Protein AF-A0A9Q8T3I8-F1 (afdb_monomer_lite)

Organism: NCBI:txid145971

Radius of gyration: 22.79 Å; chains: 1; bounding box: 42×58×59 Å

pLDDT: mean 78.77, std 15.05, range [40.0, 94.69]

Sequence (94 aa):
SESEFIIYSNIIYYLLIKNKRVIRSILVLEVYNIVNGINFSYVILITLRKITNQISFLFILIVIYTDSYLLYKYLIKLGTIKEKRLIINIIALR

Secondary structure (DSSP, 8-state):
--------SSHHHHHHHHHHHHHHHHHHHHHHHHHHHHHHHHHHHHHHHHHHHHHT---PPP------HHHHHHHHT-SSHHHHHHHHHHHHT-

Structure (mmCIF, N/CA/C/O backbone):
data_AF-A0A9Q8T3I8-F1
#
_entry.id   AF-A0A9Q8T3I8-F1
#
loop_
_atom_site.group_PDB
_atom_site.id
_atom_site.type_symbol
_atom_site.label_atom_id
_atom_site.label_alt_id
_atom_site.label_comp_id
_atom_site.label_asym_id
_atom_site.label_entity_id
_atom_site.label_seq_id
_atom_site.pdbx_PDB_ins_code
_atom_site.Cartn_x
_atom_site.Cartn_y
_atom_site.Cartn_z
_atom_site.occupancy
_atom_site.B_iso_or_equiv
_atom_site.auth_seq_id
_atom_site.auth_comp_id
_atom_site.auth_asym_id
_atom_site.auth_atom_id
_atom_site.pdbx_PDB_model_num
ATOM 1 N N . SER A 1 1 ? 20.895 -45.877 -31.625 1.00 40.00 1 SER A N 1
ATOM 2 C CA . SER A 1 1 ? 21.009 -44.585 -32.327 1.00 40.00 1 SER A CA 1
ATOM 3 C C . SER A 1 1 ? 20.212 -43.558 -31.547 1.00 40.00 1 SER A C 1
ATOM 5 O O . SER A 1 1 ? 18.992 -43.530 -31.654 1.00 40.00 1 SER A O 1
ATOM 7 N N . GLU A 1 2 ? 20.890 -42.808 -30.680 1.00 47.78 2 GLU A N 1
ATOM 8 C CA . GLU A 1 2 ? 20.297 -41.741 -29.867 1.00 47.78 2 GLU A CA 1
ATOM 9 C C . GLU A 1 2 ? 19.888 -40.583 -30.780 1.00 47.78 2 GLU A C 1
ATOM 11 O O . GLU A 1 2 ? 20.719 -39.991 -31.464 1.00 47.78 2 GLU A O 1
ATOM 16 N N . SER A 1 3 ? 18.590 -40.301 -30.850 1.00 46.50 3 SER A N 1
ATOM 17 C CA . SER A 1 3 ? 18.067 -39.154 -31.583 1.00 46.50 3 SER A CA 1
ATOM 18 C C . SER A 1 3 ? 18.167 -37.911 -30.700 1.00 46.50 3 SER A C 1
ATOM 20 O O . SER A 1 3 ? 17.273 -37.645 -29.893 1.00 46.50 3 SER A O 1
ATOM 22 N N . GLU A 1 4 ? 19.262 -37.167 -30.836 1.00 56.69 4 GLU A N 1
ATOM 23 C CA . GLU A 1 4 ? 19.352 -35.792 -30.346 1.00 56.69 4 GLU A CA 1
ATOM 24 C C . GLU A 1 4 ? 18.337 -34.915 -31.088 1.00 56.69 4 GLU A C 1
ATOM 26 O O . GLU A 1 4 ? 18.300 -34.881 -32.319 1.00 56.69 4 GLU A O 1
ATOM 31 N N . PHE A 1 5 ? 17.520 -34.174 -30.339 1.00 51.59 5 PHE A N 1
ATOM 32 C CA . PHE A 1 5 ? 16.650 -33.147 -30.903 1.00 51.59 5 PHE A CA 1
ATOM 33 C C . PHE A 1 5 ? 17.183 -31.765 -30.537 1.00 51.59 5 PHE A C 1
ATOM 35 O O . PHE A 1 5 ? 17.189 -31.363 -29.374 1.00 51.59 5 PHE A O 1
ATOM 42 N N . ILE A 1 6 ? 17.613 -31.025 -31.559 1.00 54.19 6 ILE A N 1
ATOM 43 C CA . ILE A 1 6 ? 18.117 -29.660 -31.429 1.00 54.19 6 ILE A CA 1
ATOM 44 C C . ILE A 1 6 ? 16.932 -28.691 -31.451 1.00 54.19 6 ILE A C 1
ATOM 46 O O . ILE A 1 6 ? 16.228 -28.567 -32.454 1.00 54.19 6 ILE A O 1
ATOM 50 N N . ILE A 1 7 ? 16.709 -27.975 -30.347 1.00 58.34 7 ILE A N 1
ATOM 51 C CA . ILE A 1 7 ? 15.664 -26.949 -30.257 1.00 58.34 7 ILE A CA 1
ATOM 52 C C . ILE A 1 7 ? 16.260 -25.591 -30.636 1.00 58.34 7 ILE A C 1
ATOM 54 O O . ILE A 1 7 ? 16.899 -24.922 -29.824 1.00 58.34 7 ILE A O 1
ATOM 58 N N . TYR A 1 8 ? 15.996 -25.141 -31.864 1.00 58.47 8 TYR A N 1
ATOM 59 C CA . TYR A 1 8 ? 16.365 -23.798 -32.312 1.00 58.47 8 TYR A CA 1
ATOM 60 C C . TYR A 1 8 ? 15.310 -22.755 -31.896 1.00 58.47 8 TYR A C 1
ATOM 62 O O . TYR A 1 8 ? 14.294 -22.520 -32.543 1.00 58.47 8 TYR A O 1
ATOM 70 N N . SER A 1 9 ? 15.588 -22.116 -30.763 1.00 53.09 9 SER A N 1
ATOM 71 C CA . SER A 1 9 ? 15.449 -20.670 -30.527 1.00 53.09 9 SER A CA 1
ATOM 72 C C . SER A 1 9 ? 14.097 -19.934 -30.679 1.00 53.09 9 SER A C 1
ATOM 74 O O . SER A 1 9 ? 14.101 -18.705 -30.642 1.00 53.09 9 SER A O 1
ATOM 76 N N . ASN A 1 10 ? 12.935 -20.595 -30.718 1.00 55.25 10 ASN A N 1
ATOM 77 C CA . ASN A 1 10 ? 11.627 -19.893 -30.675 1.00 55.25 10 ASN A CA 1
A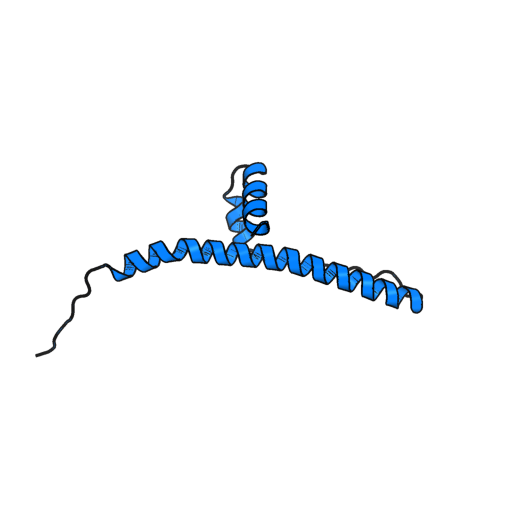TOM 78 C C . ASN A 1 10 ? 10.991 -19.798 -29.269 1.00 55.25 10 ASN A C 1
ATOM 80 O O . ASN A 1 10 ? 10.168 -18.923 -28.991 1.00 55.25 10 ASN A O 1
ATOM 84 N N . ILE A 1 11 ? 11.399 -20.672 -28.346 1.00 54.81 11 ILE A N 1
ATOM 85 C CA . ILE A 1 11 ? 10.765 -20.817 -27.023 1.00 54.81 11 ILE A CA 1
ATOM 86 C C . ILE A 1 11 ? 11.130 -19.653 -26.083 1.00 54.81 11 ILE A C 1
ATOM 88 O O . ILE A 1 11 ? 10.303 -19.194 -25.296 1.00 54.81 11 ILE A O 1
ATOM 92 N N . ILE A 1 12 ? 12.332 -19.093 -26.227 1.00 56.94 12 ILE A N 1
ATOM 93 C CA . ILE A 1 12 ? 12.815 -17.976 -25.400 1.00 56.94 12 ILE A CA 1
ATOM 94 C C . ILE A 1 12 ? 12.169 -16.641 -25.826 1.00 56.94 12 ILE A C 1
ATOM 96 O O . ILE A 1 12 ? 11.857 -15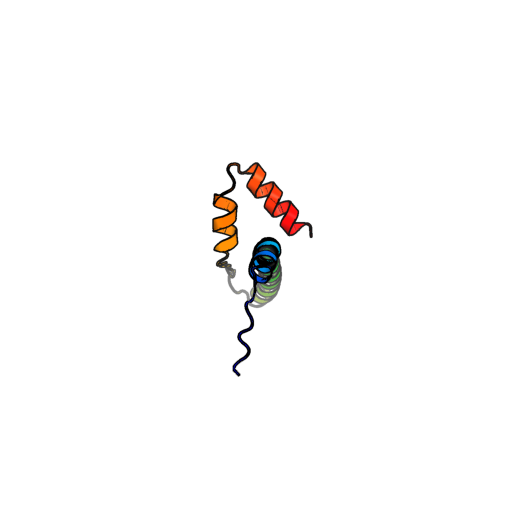.800 -24.982 1.00 56.94 12 ILE A O 1
ATOM 100 N N . TYR A 1 13 ? 11.873 -16.462 -27.118 1.00 48.19 13 TYR A N 1
ATOM 101 C CA . TYR A 1 13 ? 11.236 -15.243 -27.636 1.00 48.19 13 TYR A CA 1
ATOM 102 C C . TYR A 1 13 ? 9.770 -15.103 -27.176 1.00 48.19 13 TYR A C 1
ATOM 104 O O . TYR A 1 13 ? 9.340 -14.021 -26.763 1.00 48.19 13 TYR A O 1
ATOM 112 N N . TYR A 1 14 ? 9.017 -16.210 -27.125 1.00 51.50 14 TYR A N 1
ATOM 113 C CA . TYR A 1 14 ? 7.661 -16.243 -26.557 1.00 51.50 14 TYR A CA 1
ATOM 114 C C . TYR A 1 14 ? 7.636 -15.888 -25.058 1.00 51.50 14 TYR A C 1
ATOM 116 O O . TYR A 1 14 ? 6.760 -15.144 -24.610 1.00 51.50 14 TYR A O 1
ATOM 124 N N . LEU A 1 15 ? 8.622 -16.357 -24.283 1.00 54.41 15 LEU A N 1
ATOM 125 C CA . LEU A 1 15 ? 8.754 -16.068 -22.847 1.00 54.41 15 LEU A CA 1
ATOM 126 C C . LEU A 1 15 ? 8.980 -14.569 -22.558 1.00 54.41 15 LEU A C 1
ATOM 128 O O . LEU A 1 15 ? 8.415 -14.032 -21.603 1.00 54.41 15 LEU A O 1
ATOM 132 N N . LEU A 1 16 ? 9.734 -13.863 -23.408 1.00 47.94 16 LEU A N 1
ATOM 133 C CA . LEU A 1 16 ? 10.031 -12.431 -23.245 1.00 47.94 16 LEU A CA 1
ATOM 134 C C . LEU A 1 16 ? 8.856 -11.515 -23.630 1.00 47.94 16 LEU A C 1
ATOM 136 O O . LEU A 1 16 ? 8.578 -10.542 -22.924 1.00 47.94 16 LEU A O 1
ATOM 140 N N . ILE A 1 17 ? 8.104 -11.845 -24.686 1.00 50.72 17 ILE A N 1
ATOM 141 C CA . ILE A 1 17 ? 6.880 -11.113 -25.074 1.00 50.72 17 ILE A CA 1
ATOM 142 C C . ILE A 1 17 ? 5.756 -11.295 -24.038 1.00 50.72 17 ILE A C 1
ATOM 144 O O . ILE A 1 17 ? 4.967 -10.372 -23.809 1.00 50.72 17 ILE A O 1
ATOM 148 N N . LYS A 1 18 ? 5.719 -12.432 -23.329 1.00 49.47 18 LYS A N 1
ATOM 149 C CA . LYS A 1 18 ? 4.779 -12.686 -22.221 1.00 49.47 18 LYS A CA 1
ATOM 150 C C . LYS A 1 18 ? 5.068 -11.858 -20.958 1.00 49.47 18 LYS A C 1
ATOM 152 O O . LYS A 1 18 ? 4.132 -11.506 -20.240 1.00 49.47 18 LYS A O 1
ATOM 157 N N . ASN A 1 19 ? 6.321 -11.489 -20.689 1.00 59.09 19 ASN A N 1
ATOM 158 C CA . ASN A 1 19 ? 6.728 -10.981 -19.371 1.00 59.09 19 ASN A CA 1
ATOM 159 C C . ASN A 1 19 ? 6.329 -9.521 -19.059 1.00 59.09 19 ASN A C 1
ATOM 161 O O . ASN A 1 19 ? 6.178 -9.162 -17.892 1.00 59.09 19 ASN A O 1
ATOM 165 N N . LYS A 1 20 ? 6.054 -8.670 -20.062 1.00 61.84 20 LYS A N 1
ATOM 166 C CA . LYS A 1 20 ? 5.549 -7.295 -19.817 1.00 61.84 20 LYS A CA 1
ATOM 167 C C . LYS A 1 20 ? 4.123 -7.279 -19.258 1.00 61.84 20 LYS A C 1
ATOM 169 O O . LYS A 1 20 ? 3.777 -6.410 -18.460 1.00 61.84 20 LYS A O 1
ATOM 174 N N . ARG A 1 21 ? 3.294 -8.245 -19.667 1.00 66.81 21 ARG A N 1
ATOM 175 C CA . ARG A 1 21 ? 1.922 -8.397 -19.159 1.00 66.81 21 ARG A CA 1
ATOM 176 C C . ARG A 1 21 ? 1.923 -8.848 -17.705 1.00 66.81 21 ARG A C 1
ATOM 178 O O . ARG A 1 21 ? 1.159 -8.306 -16.923 1.00 66.81 21 ARG A O 1
ATOM 185 N N . VAL A 1 22 ? 2.816 -9.772 -17.352 1.00 67.69 22 VAL A N 1
ATOM 186 C CA . VAL A 1 22 ? 2.968 -10.278 -15.981 1.00 67.69 22 VAL A CA 1
ATOM 187 C C . VAL A 1 22 ? 3.352 -9.149 -15.026 1.00 67.69 22 VAL A C 1
ATOM 189 O O . VAL A 1 22 ? 2.674 -8.947 -14.026 1.00 67.69 22 VAL A O 1
ATOM 192 N N . ILE A 1 23 ? 4.350 -8.334 -15.383 1.00 69.44 23 ILE A N 1
ATOM 193 C CA . ILE A 1 23 ? 4.749 -7.169 -14.574 1.00 69.44 23 ILE A CA 1
ATOM 194 C C . ILE A 1 23 ? 3.590 -6.174 -14.433 1.00 69.44 23 ILE A C 1
ATOM 196 O O . ILE A 1 23 ? 3.323 -5.695 -13.335 1.00 69.44 23 ILE A O 1
ATOM 200 N N . ARG A 1 24 ? 2.856 -5.892 -15.519 1.00 76.75 24 ARG A N 1
ATOM 201 C CA . ARG A 1 24 ? 1.671 -5.023 -15.461 1.00 76.75 24 ARG A CA 1
ATOM 202 C C . ARG A 1 24 ? 0.587 -5.597 -14.545 1.00 76.75 24 ARG A C 1
ATOM 204 O O . ARG A 1 24 ? 0.009 -4.837 -13.782 1.00 76.75 24 ARG A O 1
ATOM 211 N N . SER A 1 25 ? 0.321 -6.900 -14.594 1.00 81.19 25 SER A N 1
ATOM 212 C CA . SER A 1 25 ? -0.659 -7.551 -13.717 1.00 81.19 25 SER A CA 1
ATOM 213 C C . SER A 1 25 ? -0.248 -7.506 -12.247 1.00 81.19 25 SER A C 1
ATOM 215 O O . SER A 1 25 ? -1.098 -7.266 -11.399 1.00 81.19 25 SER A O 1
ATOM 217 N N . ILE A 1 26 ? 1.042 -7.675 -11.947 1.00 84.44 26 ILE A N 1
ATOM 218 C CA . ILE A 1 26 ? 1.561 -7.565 -10.577 1.00 84.44 26 ILE A CA 1
ATOM 219 C C . ILE A 1 26 ? 1.405 -6.131 -10.054 1.00 84.44 26 ILE A C 1
ATOM 221 O O . ILE A 1 26 ? 0.894 -5.935 -8.959 1.00 84.44 26 ILE A O 1
ATOM 225 N N . LEU A 1 27 ? 1.751 -5.121 -10.859 1.00 85.50 27 LEU A N 1
ATOM 226 C CA . LEU A 1 27 ? 1.560 -3.714 -10.485 1.00 85.50 27 LEU A CA 1
ATOM 227 C C . LEU A 1 27 ? 0.081 -3.366 -10.268 1.00 85.50 27 LEU A C 1
ATOM 229 O O . LEU A 1 27 ? -0.248 -2.640 -9.336 1.00 85.50 27 LEU A O 1
ATOM 233 N N . VAL A 1 28 ? -0.812 -3.895 -11.111 1.00 86.62 28 VAL A N 1
ATOM 234 C CA . VAL A 1 28 ? -2.264 -3.729 -10.944 1.00 86.62 28 VAL A CA 1
ATOM 235 C C . VAL A 1 28 ? -2.732 -4.344 -9.629 1.00 86.62 28 VAL A C 1
ATOM 237 O O . VAL A 1 28 ? -3.482 -3.704 -8.898 1.00 86.62 28 VAL A O 1
ATOM 240 N N . LEU A 1 29 ? -2.260 -5.549 -9.306 1.00 87.56 29 LEU A N 1
ATOM 241 C CA . LEU A 1 29 ? -2.601 -6.229 -8.061 1.00 87.56 29 LEU A CA 1
ATOM 242 C C . LEU A 1 29 ? -2.127 -5.442 -6.833 1.00 87.56 29 LEU A C 1
ATOM 244 O O . LEU A 1 29 ? -2.890 -5.289 -5.885 1.00 87.56 29 LEU A O 1
ATOM 248 N N . GLU A 1 30 ? -0.907 -4.903 -6.853 1.00 89.50 30 GLU A N 1
ATOM 249 C CA . GLU A 1 30 ? -0.392 -4.088 -5.747 1.00 89.50 30 GLU A CA 1
ATOM 250 C C . GLU A 1 30 ? -1.231 -2.819 -5.530 1.00 89.50 30 GLU A C 1
ATOM 252 O O . GLU A 1 30 ? -1.622 -2.543 -4.397 1.00 89.50 30 GLU A O 1
ATOM 257 N N . VAL A 1 31 ? -1.588 -2.082 -6.593 1.00 89.62 31 VAL A N 1
ATOM 258 C CA . VAL A 1 31 ? -2.482 -0.909 -6.467 1.00 89.62 31 VAL A CA 1
ATOM 259 C C . VAL A 1 31 ? -3.852 -1.316 -5.935 1.00 89.62 31 VAL A C 1
ATOM 261 O O . VAL A 1 31 ? -4.376 -0.666 -5.030 1.00 89.62 31 VAL A O 1
ATOM 264 N N . TYR A 1 32 ? -4.425 -2.394 -6.470 1.00 88.88 32 TYR A N 1
ATOM 265 C CA . TYR A 1 32 ? -5.733 -2.881 -6.046 1.00 88.88 32 TYR A CA 1
ATOM 266 C C . TYR A 1 32 ? -5.740 -3.263 -4.563 1.00 88.88 32 TYR A C 1
ATOM 268 O O . TYR A 1 32 ? -6.636 -2.856 -3.828 1.00 88.88 32 TYR A O 1
ATOM 276 N N . ASN A 1 33 ? -4.710 -3.970 -4.098 1.00 88.69 33 ASN A N 1
ATOM 277 C CA . ASN A 1 33 ? -4.572 -4.356 -2.697 1.00 88.69 33 ASN A CA 1
ATOM 278 C C . ASN A 1 33 ? -4.471 -3.139 -1.770 1.00 88.69 33 ASN A C 1
ATOM 280 O O . ASN A 1 33 ? -5.088 -3.146 -0.707 1.00 88.69 33 ASN A O 1
ATOM 284 N N . ILE A 1 34 ? -3.762 -2.079 -2.176 1.00 89.50 34 ILE A N 1
ATOM 285 C CA . ILE A 1 34 ? -3.680 -0.829 -1.403 1.00 89.50 34 ILE A CA 1
ATOM 286 C C . ILE A 1 34 ? -5.065 -0.178 -1.292 1.00 89.50 34 ILE A C 1
ATOM 288 O O . ILE A 1 34 ? -5.507 0.142 -0.189 1.00 89.50 34 ILE A O 1
ATOM 292 N N . VAL A 1 35 ? -5.772 -0.009 -2.415 1.00 89.50 35 VAL A N 1
ATOM 293 C CA . VAL A 1 35 ? -7.109 0.615 -2.434 1.00 89.50 35 VAL A CA 1
ATOM 294 C C . VAL A 1 35 ? -8.099 -0.199 -1.602 1.00 89.50 35 VAL A C 1
ATOM 296 O O . VAL A 1 35 ? -8.824 0.348 -0.771 1.00 89.50 35 VAL A O 1
ATOM 299 N N . ASN A 1 36 ? -8.102 -1.516 -1.785 1.00 89.38 36 ASN A N 1
ATOM 300 C CA . ASN A 1 36 ? -9.004 -2.411 -1.078 1.00 89.38 36 ASN A CA 1
ATOM 301 C C . ASN A 1 36 ? -8.694 -2.453 0.427 1.00 89.38 36 ASN A C 1
ATOM 303 O O . ASN A 1 36 ? -9.606 -2.372 1.247 1.00 89.38 36 ASN A O 1
ATOM 307 N N . GLY A 1 37 ? -7.411 -2.495 0.800 1.00 89.81 37 GLY A N 1
ATOM 308 C CA . GLY A 1 37 ? -6.964 -2.430 2.192 1.00 89.81 37 GLY A CA 1
ATOM 309 C C . GLY A 1 37 ? -7.424 -1.153 2.896 1.00 89.81 37 GLY A C 1
ATOM 310 O O . GLY A 1 37 ? -7.933 -1.220 4.015 1.00 89.81 37 GLY A O 1
ATOM 311 N N . ILE A 1 38 ? -7.342 -0.001 2.220 1.00 89.62 38 ILE A N 1
ATOM 312 C CA . ILE A 1 38 ? -7.869 1.271 2.738 1.00 89.62 38 ILE A CA 1
ATOM 313 C C . ILE A 1 38 ? -9.388 1.195 2.925 1.00 89.62 38 ILE A C 1
ATOM 315 O O . ILE A 1 38 ? -9.884 1.542 3.998 1.00 89.62 38 ILE A O 1
ATOM 319 N N . ASN A 1 39 ? -10.135 0.693 1.941 1.00 91.75 39 ASN A N 1
ATOM 320 C CA . ASN A 1 39 ? -11.593 0.584 2.046 1.00 91.75 39 ASN A CA 1
ATOM 321 C C . ASN A 1 39 ? -12.020 -0.319 3.210 1.00 91.75 39 ASN A C 1
ATOM 323 O O . ASN A 1 39 ? -12.872 0.066 4.011 1.00 91.75 39 ASN A O 1
ATOM 327 N N . PHE A 1 40 ? -11.390 -1.486 3.359 1.00 91.75 40 PHE A N 1
ATOM 328 C CA . PHE A 1 40 ? -11.645 -2.371 4.493 1.00 91.75 40 PHE A CA 1
ATOM 329 C C . PHE A 1 40 ? -11.303 -1.709 5.822 1.00 91.75 40 PHE A C 1
ATOM 331 O O . PHE A 1 40 ? -12.105 -1.761 6.753 1.00 91.75 40 PHE A O 1
ATOM 338 N N . SER A 1 41 ? -10.151 -1.041 5.905 1.00 92.06 41 SER A N 1
ATOM 339 C CA . SER A 1 41 ? -9.742 -0.332 7.119 1.00 92.06 41 SER A CA 1
ATOM 340 C C . SER A 1 41 ? -10.753 0.742 7.524 1.00 92.06 41 SER A C 1
ATOM 342 O O . SER A 1 41 ? -11.041 0.898 8.705 1.00 92.06 41 SER A O 1
ATOM 344 N N . TYR A 1 42 ? -11.349 1.434 6.550 1.00 92.31 42 TYR A N 1
ATOM 345 C CA . TYR A 1 42 ? -12.353 2.462 6.786 1.00 92.31 42 TYR A CA 1
ATOM 346 C C . TYR A 1 42 ? -13.653 1.860 7.319 1.00 92.31 42 TYR A C 1
ATOM 348 O O . TYR A 1 42 ? -14.229 2.370 8.281 1.00 92.31 42 TYR A O 1
ATOM 356 N N . VAL A 1 43 ? -14.088 0.736 6.744 1.00 94.69 43 VAL A N 1
ATOM 357 C CA . VAL A 1 43 ? -15.252 -0.004 7.244 1.00 94.69 43 VAL A CA 1
ATOM 358 C C . VAL A 1 43 ? -15.006 -0.472 8.679 1.00 94.69 43 VAL A C 1
ATOM 360 O O . VAL A 1 43 ? -15.854 -0.235 9.538 1.00 94.69 43 VAL A O 1
ATOM 363 N N . ILE A 1 44 ? -13.836 -1.055 8.957 1.00 92.19 44 ILE A N 1
ATOM 364 C CA . ILE A 1 44 ? -13.429 -1.485 10.304 1.00 92.19 44 ILE A CA 1
ATOM 365 C C . ILE A 1 44 ? -13.388 -0.294 11.268 1.00 92.19 44 ILE A C 1
ATOM 367 O O . ILE A 1 44 ? -13.872 -0.392 12.391 1.00 92.19 44 ILE A O 1
ATOM 371 N N . LEU A 1 45 ? -12.865 0.855 10.839 1.00 91.75 45 LEU A N 1
ATOM 372 C CA . LEU A 1 45 ? -12.818 2.063 11.659 1.00 91.75 45 LEU A CA 1
ATOM 373 C C . LEU A 1 45 ? -14.221 2.512 12.070 1.00 91.75 45 LEU A C 1
ATOM 375 O O . LEU A 1 45 ? -14.455 2.836 13.234 1.00 91.75 45 LEU A O 1
ATOM 379 N N . ILE A 1 46 ? -15.168 2.526 11.129 1.00 91.88 46 ILE A N 1
ATOM 380 C CA . ILE A 1 46 ? -16.553 2.917 11.412 1.00 91.88 46 ILE A CA 1
ATOM 381 C C . ILE A 1 46 ? -17.226 1.910 12.341 1.00 91.88 46 ILE A C 1
ATOM 383 O O . ILE A 1 46 ? -17.930 2.321 13.267 1.00 91.88 46 ILE A O 1
ATOM 387 N N . THR A 1 47 ? -17.055 0.607 12.103 1.00 91.81 47 THR A N 1
ATOM 388 C CA . THR A 1 47 ? -17.676 -0.424 12.946 1.00 91.81 47 THR A CA 1
ATOM 389 C C . THR A 1 47 ? -17.109 -0.386 14.358 1.00 91.81 47 THR A C 1
ATOM 391 O O . THR A 1 47 ? -17.883 -0.358 15.313 1.00 91.81 47 THR A O 1
ATOM 394 N N . LEU A 1 48 ? -15.788 -0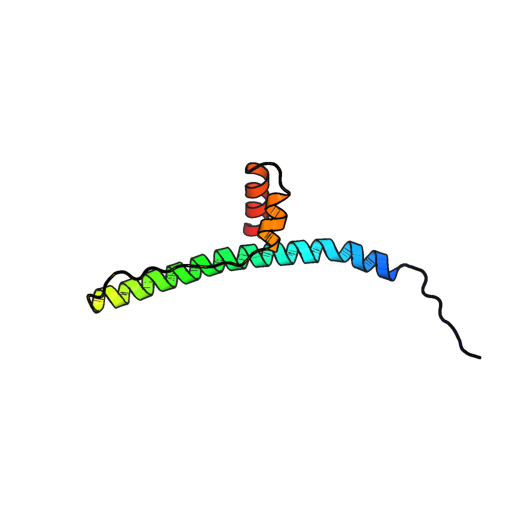.271 14.500 1.00 90.44 48 LEU A N 1
ATOM 395 C CA . LEU A 1 48 ? -15.134 -0.090 15.792 1.00 90.44 48 LEU A CA 1
ATOM 396 C C . LEU A 1 48 ? -15.632 1.168 16.492 1.00 90.44 48 LEU A C 1
ATOM 398 O O . LEU A 1 48 ? -16.014 1.088 17.652 1.00 90.44 48 LEU A O 1
ATOM 402 N N . ARG A 1 49 ? -15.729 2.300 15.789 1.00 88.81 49 ARG A N 1
ATOM 403 C CA . ARG A 1 49 ? -16.230 3.551 16.374 1.00 88.81 49 ARG A CA 1
ATOM 404 C C . ARG A 1 49 ? -17.660 3.420 16.897 1.00 88.81 49 ARG A C 1
ATOM 406 O O . ARG A 1 49 ? -17.982 3.978 17.942 1.00 88.81 49 ARG A O 1
ATOM 413 N N . LYS A 1 50 ? -18.528 2.681 16.199 1.00 89.06 50 LYS A N 1
ATOM 414 C CA . LYS A 1 50 ? -19.892 2.403 16.680 1.00 89.06 50 LYS A CA 1
ATOM 415 C C . LYS A 1 50 ? -19.875 1.616 17.992 1.00 89.06 50 LYS A C 1
ATOM 417 O O . LYS A 1 50 ? -20.632 1.956 18.894 1.00 89.06 50 LYS A O 1
ATOM 422 N N . ILE A 1 51 ? -18.999 0.619 18.106 1.00 87.88 51 ILE A N 1
ATOM 423 C CA . ILE A 1 51 ? -18.860 -0.213 19.308 1.00 87.88 51 ILE A CA 1
ATOM 424 C C . ILE A 1 51 ? -18.235 0.588 20.458 1.00 87.88 51 ILE A C 1
ATOM 426 O O . ILE A 1 51 ? -18.774 0.608 21.561 1.00 87.88 51 ILE A O 1
ATOM 430 N N . THR A 1 52 ? -17.136 1.307 20.216 1.00 87.25 52 THR A N 1
ATOM 431 C CA . THR A 1 52 ? -16.456 2.091 21.261 1.00 87.25 52 THR A CA 1
ATOM 432 C C . THR A 1 52 ? -17.340 3.207 21.804 1.00 87.25 52 THR A C 1
ATOM 434 O O . THR A 1 52 ? -17.305 3.466 23.004 1.00 87.25 52 THR A O 1
ATOM 437 N N . ASN A 1 53 ? -18.189 3.814 20.965 1.00 84.88 53 ASN A N 1
ATOM 438 C CA . ASN A 1 53 ? -19.180 4.794 21.411 1.00 84.88 53 ASN A CA 1
ATOM 439 C C . ASN A 1 53 ? -20.198 4.197 22.397 1.00 84.88 53 ASN A C 1
ATOM 441 O O . ASN A 1 53 ? -20.628 4.895 23.308 1.00 84.88 53 ASN A O 1
ATOM 445 N N . GLN A 1 54 ? -20.580 2.926 22.234 1.00 86.50 54 GLN A N 1
ATOM 446 C CA . GLN A 1 54 ? -21.500 2.247 23.155 1.00 86.50 54 GLN A CA 1
ATOM 447 C C . GLN A 1 54 ? -20.831 1.885 24.487 1.00 86.50 54 GLN A C 1
ATOM 449 O O . GLN A 1 54 ? -21.501 1.833 25.512 1.00 86.50 54 GLN A O 1
ATOM 454 N N . ILE A 1 55 ? -19.515 1.653 24.476 1.00 85.44 55 ILE A N 1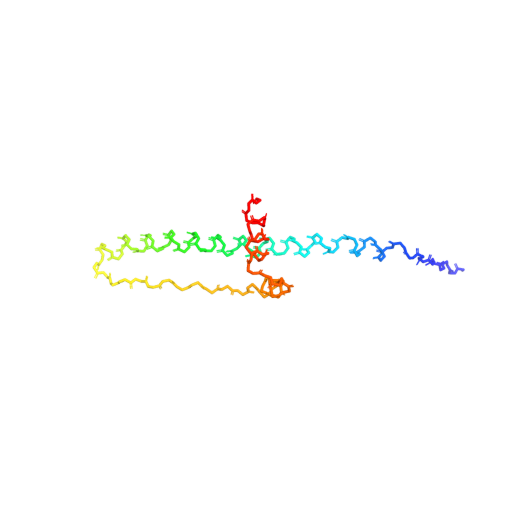
ATOM 455 C CA . ILE A 1 55 ? -18.736 1.185 25.635 1.00 85.44 55 ILE A CA 1
ATOM 456 C C . ILE A 1 55 ? -17.980 2.350 26.311 1.00 85.44 55 ILE A C 1
ATOM 458 O O . ILE A 1 55 ? -17.228 2.149 27.260 1.00 85.44 55 ILE A O 1
ATOM 462 N N . SER A 1 56 ? -18.179 3.599 25.861 1.00 79.25 56 SER A N 1
ATOM 463 C CA . SER A 1 56 ? -17.436 4.792 26.318 1.00 79.25 56 SER A CA 1
ATOM 464 C C . SER A 1 56 ? -15.905 4.629 26.257 1.00 79.25 56 SER A C 1
ATOM 466 O O . SER A 1 56 ? -15.164 5.201 27.053 1.00 79.25 56 SER A O 1
ATOM 468 N N . PHE A 1 57 ? -15.425 3.830 25.300 1.00 73.50 57 PHE A N 1
ATOM 469 C CA . PHE A 1 57 ? -14.008 3.531 25.111 1.00 73.50 57 PHE A CA 1
ATOM 470 C C . PHE A 1 57 ? -13.350 4.532 24.146 1.00 73.50 57 PHE A C 1
ATOM 472 O O . PHE A 1 57 ? -13.997 5.051 23.233 1.00 73.50 57 PHE A O 1
ATOM 479 N N . LEU A 1 58 ? -12.058 4.811 24.349 1.00 72.81 58 LEU A N 1
ATOM 480 C CA . LEU A 1 58 ? -11.312 5.826 23.600 1.00 72.81 58 LEU A CA 1
ATOM 481 C C . LEU A 1 58 ? -11.071 5.424 22.130 1.00 72.81 58 LEU A C 1
ATOM 483 O O . LEU A 1 58 ? -11.032 4.248 21.772 1.00 72.81 58 LEU A O 1
ATOM 487 N N . PHE A 1 59 ? -10.891 6.447 21.292 1.00 71.88 59 PHE A N 1
ATOM 488 C CA . PHE A 1 59 ? -10.582 6.389 19.863 1.00 71.88 59 PHE A CA 1
ATOM 489 C C . PHE A 1 59 ? -9.489 5.362 19.509 1.00 71.88 59 PHE A C 1
ATOM 491 O O . PHE A 1 59 ? -8.395 5.389 20.071 1.00 71.88 59 PHE A O 1
ATOM 498 N N . ILE A 1 60 ? -9.775 4.498 18.529 1.00 79.44 60 ILE A N 1
ATOM 499 C CA . ILE A 1 60 ? -8.844 3.478 18.031 1.00 79.44 60 ILE A CA 1
ATOM 500 C C . ILE A 1 60 ? -8.156 3.998 16.766 1.00 79.44 60 ILE A C 1
ATOM 502 O O . ILE A 1 60 ? -8.810 4.311 15.770 1.00 79.44 60 ILE A O 1
ATOM 506 N N . LEU A 1 61 ? -6.825 4.072 16.804 1.00 82.75 61 LEU A N 1
ATOM 507 C CA . LEU A 1 61 ? -5.991 4.384 15.646 1.00 82.75 61 LEU A CA 1
ATOM 508 C C . LEU A 1 61 ? -5.809 3.120 14.790 1.00 82.75 61 LEU A C 1
ATOM 510 O O . LEU A 1 61 ? -5.323 2.106 15.287 1.00 82.75 61 LEU A O 1
ATOM 514 N N . ILE A 1 62 ? -6.153 3.187 13.502 1.00 84.19 62 ILE A N 1
ATOM 515 C CA . ILE A 1 62 ? -5.831 2.132 12.531 1.00 84.19 62 ILE A CA 1
ATOM 516 C C . ILE A 1 62 ? -4.641 2.589 11.690 1.00 84.19 62 ILE A C 1
ATOM 518 O O . ILE A 1 62 ? -4.706 3.628 11.034 1.00 84.19 62 ILE A O 1
ATOM 522 N N . VAL A 1 63 ? -3.565 1.800 11.701 1.00 86.12 63 VAL A N 1
ATOM 523 C CA . VAL A 1 63 ? -2.372 2.016 10.872 1.00 86.12 63 VAL A CA 1
ATOM 524 C C . VAL A 1 63 ? -2.292 0.902 9.838 1.00 86.12 63 VAL A C 1
ATOM 526 O O . VAL A 1 63 ? -2.317 -0.276 10.186 1.00 86.12 63 VAL A O 1
ATOM 529 N N . ILE A 1 64 ? -2.203 1.281 8.565 1.00 82.94 64 ILE A N 1
ATOM 530 C CA . ILE A 1 64 ? -2.099 0.346 7.445 1.00 82.94 64 ILE A CA 1
ATOM 531 C C . ILE A 1 64 ? -0.664 0.384 6.934 1.00 82.94 64 ILE A C 1
ATOM 533 O O . ILE A 1 64 ? -0.172 1.439 6.535 1.00 82.94 64 ILE A O 1
ATOM 537 N N . TYR A 1 65 ? -0.016 -0.776 6.913 1.00 84.38 65 TYR A N 1
ATOM 538 C CA . TYR A 1 65 ? 1.290 -0.961 6.293 1.00 84.38 65 TYR A CA 1
ATOM 539 C C . TYR A 1 65 ? 1.108 -1.671 4.954 1.00 84.38 65 TYR A C 1
ATOM 541 O O . TYR A 1 65 ? 0.310 -2.599 4.843 1.00 84.38 65 TYR A O 1
ATOM 549 N N . THR A 1 66 ? 1.834 -1.224 3.932 1.00 81.81 66 THR A N 1
ATOM 550 C CA . THR A 1 66 ? 1.829 -1.848 2.603 1.00 81.81 66 THR A CA 1
ATOM 551 C C . THR A 1 66 ? 3.268 -2.004 2.130 1.00 81.81 66 THR A C 1
ATOM 553 O O . THR A 1 66 ? 4.073 -1.083 2.268 1.00 81.81 66 THR A O 1
ATOM 556 N N . ASP A 1 67 ? 3.603 -3.173 1.596 1.00 83.56 67 ASP A N 1
ATOM 557 C CA . ASP A 1 67 ? 4.945 -3.562 1.157 1.00 83.56 67 ASP A CA 1
ATOM 558 C C . ASP A 1 67 ? 5.055 -3.620 -0.378 1.00 83.56 67 ASP A C 1
ATOM 560 O O . ASP A 1 67 ? 5.694 -4.499 -0.951 1.00 83.56 67 ASP A O 1
ATOM 564 N N . SER A 1 68 ? 4.46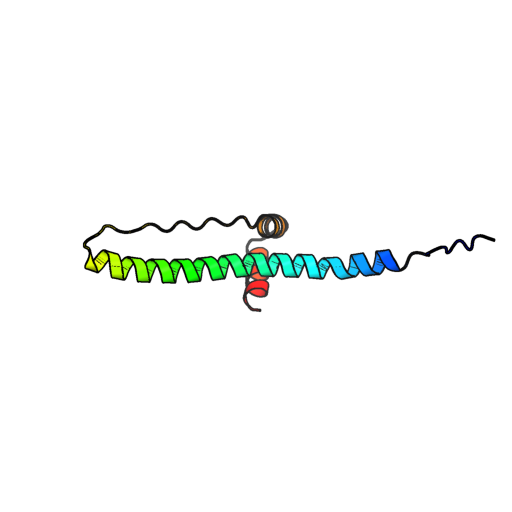6 -2.636 -1.072 1.00 86.69 68 SER A N 1
ATOM 565 C CA . SER A 1 68 ? 4.417 -2.558 -2.543 1.00 86.69 68 SER A CA 1
ATOM 566 C C . SER A 1 68 ? 5.760 -2.144 -3.173 1.00 86.69 68 SER A C 1
ATOM 568 O O . SER A 1 68 ? 5.903 -1.062 -3.762 1.00 86.69 68 SER A O 1
ATOM 570 N N . TYR A 1 69 ? 6.784 -2.983 -3.013 1.00 87.88 69 TYR A N 1
ATOM 571 C CA . TYR A 1 69 ? 8.146 -2.720 -3.483 1.00 87.88 69 TYR A CA 1
ATOM 572 C C . TYR A 1 69 ? 8.217 -2.565 -5.007 1.00 87.88 69 TYR A C 1
ATOM 574 O O . TYR A 1 69 ? 8.941 -1.697 -5.509 1.00 87.88 69 TYR A O 1
ATOM 582 N N . LEU A 1 70 ? 7.464 -3.369 -5.765 1.00 86.06 70 LEU A N 1
ATOM 583 C CA . LEU A 1 70 ? 7.497 -3.317 -7.228 1.00 86.06 70 LEU A CA 1
ATOM 584 C C . LEU A 1 70 ? 6.819 -2.053 -7.754 1.00 86.06 70 LEU A C 1
ATOM 586 O O . LEU A 1 70 ? 7.380 -1.404 -8.641 1.00 86.06 70 LEU A O 1
ATOM 590 N N . LEU A 1 71 ? 5.688 -1.653 -7.172 1.00 88.06 71 LEU A N 1
ATOM 591 C CA . LEU A 1 71 ? 5.027 -0.378 -7.432 1.00 88.06 71 LEU A CA 1
ATOM 592 C C . LEU A 1 71 ? 5.979 0.787 -7.186 1.00 88.06 71 LEU A C 1
ATOM 594 O O . LEU A 1 71 ? 6.166 1.624 -8.067 1.00 88.06 71 LEU A O 1
ATOM 598 N N . TYR A 1 72 ? 6.626 0.820 -6.022 1.00 88.62 72 TYR A N 1
ATOM 599 C CA . TYR A 1 72 ? 7.580 1.868 -5.669 1.00 88.62 72 TYR A CA 1
ATOM 600 C C . TYR A 1 72 ? 8.731 1.942 -6.678 1.00 88.62 72 TYR A C 1
ATOM 602 O O . TYR A 1 72 ? 8.988 2.996 -7.267 1.00 88.62 72 TYR A O 1
ATOM 610 N N . LYS A 1 73 ? 9.375 0.801 -6.954 1.00 89.19 73 LYS A N 1
ATOM 611 C CA . LYS A 1 73 ? 10.478 0.704 -7.918 1.00 89.19 73 LYS A CA 1
ATOM 612 C C . LYS A 1 73 ? 10.053 1.131 -9.322 1.00 89.19 73 LYS A C 1
ATOM 614 O O . LYS A 1 73 ? 10.855 1.710 -10.053 1.00 89.19 73 LYS A O 1
ATOM 619 N N . TYR A 1 74 ? 8.814 0.846 -9.713 1.00 87.81 74 TYR A N 1
ATOM 620 C CA . TYR A 1 74 ? 8.264 1.258 -10.998 1.00 87.81 74 TYR A CA 1
ATOM 621 C C . TYR A 1 74 ? 7.972 2.765 -11.040 1.00 87.81 74 TYR A C 1
ATOM 623 O O . TYR A 1 74 ? 8.366 3.434 -11.992 1.00 87.81 74 TYR A O 1
ATOM 631 N N . LEU A 1 75 ? 7.363 3.328 -9.993 1.00 89.44 75 LEU A N 1
ATOM 632 C CA . LEU A 1 75 ? 7.038 4.754 -9.908 1.00 89.44 75 LEU A CA 1
ATOM 633 C C . LEU A 1 75 ? 8.278 5.649 -9.824 1.00 89.44 75 LEU A C 1
ATOM 635 O O . LEU A 1 75 ? 8.245 6.765 -10.336 1.00 89.44 75 LEU A O 1
ATOM 639 N N . ILE A 1 76 ? 9.376 5.200 -9.209 1.00 91.19 76 ILE A N 1
ATOM 640 C CA . ILE A 1 76 ? 10.642 5.959 -9.195 1.00 91.19 76 ILE A CA 1
ATOM 641 C C . ILE A 1 76 ? 11.194 6.160 -10.604 1.00 91.19 76 ILE A C 1
ATOM 643 O O . ILE A 1 76 ? 11.760 7.212 -10.881 1.00 91.19 76 ILE A O 1
ATOM 647 N N . LYS A 1 77 ? 11.012 5.181 -11.499 1.00 90.94 77 LYS A N 1
ATOM 648 C CA . LYS A 1 77 ? 11.497 5.269 -12.885 1.00 90.94 77 LYS A CA 1
ATOM 649 C C . LYS A 1 77 ? 10.762 6.321 -13.717 1.00 90.94 77 LYS A C 1
ATOM 651 O O . LYS A 1 77 ? 11.234 6.659 -14.796 1.00 90.94 77 LYS A O 1
ATOM 656 N N . LEU A 1 78 ? 9.616 6.810 -13.246 1.00 88.06 78 LEU A N 1
ATOM 657 C CA . LEU A 1 78 ? 8.866 7.881 -13.894 1.00 88.06 78 LEU A CA 1
ATOM 658 C C . LEU A 1 78 ? 9.446 9.233 -13.476 1.00 88.06 78 LEU A C 1
ATOM 660 O O . LEU A 1 78 ? 9.671 9.477 -12.285 1.00 88.06 78 LEU A O 1
ATOM 664 N N . GLY A 1 79 ? 9.676 10.111 -14.450 1.00 90.94 79 GLY A N 1
ATOM 665 C CA . GLY A 1 79 ? 10.394 11.365 -14.237 1.00 90.94 79 GLY A CA 1
ATOM 666 C C . GLY A 1 79 ? 9.542 12.391 -13.501 1.00 90.94 79 GLY A C 1
ATOM 667 O O . GLY A 1 79 ? 10.005 13.031 -12.558 1.00 90.94 79 GLY A O 1
ATOM 668 N N . THR A 1 80 ? 8.268 12.518 -13.881 1.00 93.38 80 THR A N 1
ATOM 669 C CA . THR A 1 80 ? 7.388 13.567 -13.347 1.00 93.38 80 THR A CA 1
ATOM 670 C C . THR A 1 80 ? 6.282 13.020 -12.443 1.00 93.38 80 THR A C 1
ATOM 672 O O . THR A 1 80 ? 5.797 11.899 -12.591 1.00 93.38 80 THR A O 1
ATOM 675 N N . ILE A 1 81 ? 5.812 13.838 -11.494 1.00 93.12 81 ILE A N 1
ATOM 676 C CA . ILE A 1 81 ? 4.655 13.495 -10.641 1.00 93.12 81 ILE A CA 1
ATOM 677 C C . ILE A 1 81 ? 3.386 13.302 -11.488 1.00 93.12 81 ILE A C 1
ATOM 679 O O . ILE A 1 81 ? 2.537 12.475 -11.154 1.00 93.12 81 ILE A O 1
ATOM 683 N N . LYS A 1 82 ? 3.265 14.037 -12.602 1.00 93.81 82 LYS A N 1
ATOM 684 C CA . LYS A 1 82 ? 2.144 13.910 -13.540 1.00 93.81 82 LYS A CA 1
ATOM 685 C C . LYS A 1 82 ? 2.111 12.523 -14.183 1.00 93.81 82 LYS A C 1
ATOM 687 O O . LYS A 1 82 ? 1.052 11.906 -14.194 1.00 93.81 82 LYS A O 1
ATOM 692 N N . GLU A 1 83 ? 3.254 12.003 -14.630 1.00 88.50 83 GLU A N 1
ATOM 693 C CA . GLU A 1 83 ? 3.367 10.637 -15.169 1.00 88.50 83 GLU A CA 1
ATOM 694 C C . GLU A 1 83 ? 2.995 9.578 -14.131 1.00 88.50 83 GLU A C 1
ATOM 696 O O . GLU A 1 83 ? 2.222 8.667 -14.426 1.00 88.50 83 GLU A O 1
ATOM 701 N N . LYS A 1 84 ? 3.490 9.730 -12.896 1.00 90.81 84 LYS A N 1
ATOM 702 C CA . LYS A 1 84 ? 3.165 8.828 -11.778 1.00 90.81 84 LYS A CA 1
ATOM 703 C C . LYS A 1 84 ? 1.659 8.779 -11.534 1.00 90.81 84 LYS A C 1
ATOM 705 O O . LYS A 1 84 ? 1.081 7.697 -11.500 1.00 90.81 84 LYS A O 1
ATOM 710 N N . ARG A 1 85 ? 1.014 9.946 -11.427 1.00 90.06 85 ARG A N 1
ATOM 711 C CA . ARG A 1 85 ? -0.445 10.048 -11.255 1.00 90.06 85 ARG A CA 1
ATOM 712 C C . ARG A 1 85 ? -1.208 9.458 -12.433 1.00 90.06 85 ARG A C 1
ATOM 714 O O . ARG A 1 85 ? -2.164 8.727 -12.216 1.00 90.06 85 ARG A O 1
ATOM 721 N N . LEU A 1 86 ? -0.785 9.746 -13.662 1.00 89.56 86 LEU A N 1
ATOM 722 C CA . LEU A 1 86 ? -1.439 9.235 -14.863 1.00 89.56 86 LEU A CA 1
ATOM 723 C C . LEU A 1 86 ? -1.410 7.704 -14.901 1.00 89.56 86 LEU A C 1
ATOM 725 O O . LEU A 1 86 ? -2.440 7.087 -15.154 1.00 89.56 86 LEU A O 1
ATOM 729 N N . ILE A 1 87 ? -0.272 7.083 -14.589 1.00 88.50 87 ILE A N 1
ATOM 730 C CA . ILE A 1 87 ? -0.173 5.620 -14.576 1.00 88.50 87 ILE A CA 1
ATOM 731 C C . ILE A 1 87 ? -1.003 5.006 -13.449 1.00 88.50 87 ILE A C 1
ATOM 733 O O . ILE A 1 87 ? -1.711 4.034 -13.702 1.00 88.50 87 ILE A O 1
ATOM 737 N N . ILE A 1 88 ? -0.976 5.578 -12.241 1.00 87.56 88 ILE A N 1
ATOM 738 C CA . ILE A 1 88 ? -1.826 5.107 -11.135 1.00 87.56 88 ILE A CA 1
ATOM 739 C C . ILE A 1 88 ? -3.302 5.197 -11.526 1.00 87.56 88 ILE A C 1
ATOM 741 O O . ILE A 1 88 ? -4.023 4.222 -11.356 1.00 87.56 88 ILE A O 1
ATOM 745 N N . ASN A 1 89 ? -3.739 6.314 -12.114 1.00 86.50 89 ASN A N 1
ATOM 746 C CA . ASN A 1 89 ? -5.119 6.480 -12.567 1.00 86.50 89 ASN A CA 1
ATOM 747 C C . ASN A 1 89 ? -5.497 5.439 -13.627 1.00 86.50 89 ASN A C 1
ATOM 749 O O . ASN A 1 89 ? -6.562 4.844 -13.534 1.00 86.50 89 ASN A O 1
ATOM 753 N N . ILE A 1 90 ? -4.625 5.167 -14.603 1.00 84.25 90 ILE A N 1
ATOM 754 C CA . ILE A 1 90 ? -4.863 4.128 -15.619 1.00 84.25 90 ILE A CA 1
ATOM 755 C C . ILE A 1 90 ? -4.942 2.729 -14.993 1.00 84.25 90 ILE A C 1
ATOM 757 O O . ILE A 1 90 ? -5.726 1.900 -15.449 1.00 84.25 90 ILE A O 1
ATOM 761 N N . ILE A 1 91 ? -4.123 2.444 -13.978 1.00 83.81 91 ILE A N 1
ATOM 762 C CA . ILE A 1 91 ? -4.135 1.160 -13.266 1.00 83.81 91 ILE A CA 1
ATOM 763 C C . ILE A 1 91 ? -5.404 1.017 -12.414 1.00 83.81 91 ILE A C 1
ATOM 765 O O . ILE A 1 91 ? -5.993 -0.059 -12.404 1.00 83.81 91 ILE A O 1
ATOM 769 N N . ALA A 1 92 ? -5.818 2.087 -11.731 1.00 78.38 92 ALA A N 1
ATOM 770 C CA . ALA A 1 92 ? -6.949 2.103 -10.806 1.00 78.38 92 ALA A CA 1
ATOM 771 C C . ALA A 1 92 ? -8.324 2.227 -11.489 1.00 78.38 92 ALA A C 1
ATOM 773 O O . ALA A 1 92 ? -9.323 1.862 -10.883 1.00 78.38 92 ALA A O 1
ATOM 774 N N . LEU A 1 93 ? -8.395 2.740 -12.725 1.00 73.44 93 LEU A N 1
ATOM 775 C CA . LEU A 1 93 ?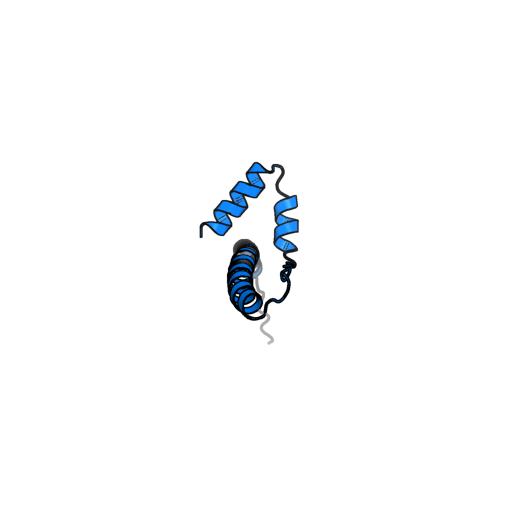 -9.641 2.860 -13.503 1.00 73.44 93 LEU A CA 1
ATOM 776 C C . LEU A 1 93 ? -10.135 1.536 -14.101 1.00 73.44 93 LEU A C 1
ATOM 778 O O . LEU A 1 93 ? -11.213 1.516 -14.693 1.00 73.44 93 LEU A O 1
ATOM 782 N N . ARG A 1 94 ? -9.336 0.469 -14.026 1.00 56.97 94 ARG A N 1
ATOM 783 C CA . ARG A 1 94 ? -9.692 -0.821 -14.611 1.00 56.97 94 ARG A CA 1
ATOM 784 C C . ARG A 1 94 ? -10.596 -1.641 -13.703 1.00 56.97 94 ARG A C 1
ATOM 786 O O . ARG A 1 94 ? -10.270 -1.741 -12.504 1.00 56.97 94 ARG A O 1
#

Foldseek 3Di:
DDDDDDDPDPVVVVVVVVVVVVLLVLLLVLLVCVVVVVVVQVVVQVVVVVVCVVVVHDHDDDDDDGDPVSLVVVLVPDDDPVVNVVVSCVSVVD